Protein AF-A0A967LUR0-F1 (afdb_monomer_lite)

Sequence (168 aa):
YYAGAWLFPIKMKLPLAGLLLILLVFAFSVGYRATTISKQALLIYALCLLNVTALGYFGGELVYGGRAPAQHSDTTALTTDADIEAGATLYNQTCSACHPNGGNSIKQNLPLKTAPQLVTFDTFLAYIRSPKARDGSTTIMPPFPADKLSEENAQKIYQYIVQVMKEQ

pLDDT: mean 81.34, std 15.21, range [39.12, 95.69]

Radius of gyration: 25.18 Å; chains: 1; bounding box: 51×35×70 Å

Structure (mmCIF, N/CA/C/O backbone):
data_AF-A0A967LUR0-F1
#
_entry.id   AF-A0A967LUR0-F1
#
loop_
_atom_site.group_PDB
_atom_site.id
_atom_site.type_symbol
_atom_site.label_atom_id
_atom_site.label_alt_id
_atom_site.label_comp_id
_atom_site.label_asym_id
_atom_site.label_entity_id
_atom_site.label_seq_id
_atom_site.pdbx_PDB_ins_code
_atom_site.Cartn_x
_atom_site.Cartn_y
_atom_site.Cartn_z
_atom_site.occupancy
_atom_site.B_iso_or_equiv
_atom_site.auth_seq_id
_atom_site.auth_comp_id
_atom_site.auth_asym_id
_atom_site.auth_atom_id
_atom_site.pdbx_PDB_model_num
ATOM 1 N N . TYR A 1 1 ? -0.392 -18.147 -20.393 1.00 40.38 1 TYR A N 1
ATOM 2 C CA . TYR A 1 1 ? -1.525 -18.789 -19.709 1.00 40.38 1 TYR A CA 1
ATOM 3 C C . TYR A 1 1 ? -1.101 -19.007 -18.266 1.00 40.38 1 TYR A C 1
ATOM 5 O O . TYR A 1 1 ? -0.272 -19.869 -18.021 1.00 40.38 1 TYR A O 1
ATOM 13 N N . TYR A 1 2 ? -1.541 -18.153 -17.344 1.00 39.12 2 TYR A N 1
ATOM 14 C CA . TYR A 1 2 ? -1.314 -18.326 -15.903 1.00 39.12 2 TYR A CA 1
ATOM 15 C C . TYR A 1 2 ? -2.702 -18.499 -15.281 1.00 39.12 2 TYR A C 1
ATOM 17 O O . TYR A 1 2 ? -3.569 -17.660 -15.518 1.00 39.12 2 TYR A O 1
ATOM 25 N N . ALA A 1 3 ? -2.940 -19.614 -14.585 1.00 41.19 3 ALA A N 1
ATOM 26 C CA . ALA A 1 3 ? -4.210 -19.921 -13.912 1.00 41.19 3 ALA A CA 1
ATOM 27 C C . ALA A 1 3 ? -5.492 -19.790 -14.776 1.00 41.19 3 ALA A C 1
ATOM 29 O O . ALA A 1 3 ? -6.533 -19.373 -14.282 1.00 41.19 3 ALA A O 1
ATOM 30 N N . GLY A 1 4 ? -5.446 -20.123 -16.072 1.00 39.88 4 GLY A N 1
ATOM 31 C CA . GLY A 1 4 ? -6.646 -20.103 -16.923 1.00 39.88 4 GLY A CA 1
ATOM 32 C C . GLY A 1 4 ? -6.939 -18.785 -17.646 1.00 39.88 4 GLY A C 1
ATOM 33 O O . GLY A 1 4 ? -7.724 -18.782 -18.591 1.00 39.88 4 GLY A O 1
ATOM 34 N N . ALA A 1 5 ? -6.279 -17.681 -17.273 1.00 46.50 5 ALA A N 1
ATOM 35 C CA . ALA A 1 5 ? -6.557 -16.353 -17.817 1.00 46.50 5 ALA A CA 1
ATOM 36 C C . ALA A 1 5 ? -5.471 -15.855 -18.792 1.00 46.50 5 ALA A C 1
ATOM 38 O O . ALA A 1 5 ? -4.260 -15.993 -18.572 1.00 46.50 5 ALA A O 1
ATOM 39 N N . TRP A 1 6 ? -5.910 -15.219 -19.881 1.00 51.91 6 TRP A N 1
ATOM 40 C CA . TRP A 1 6 ? -5.055 -14.437 -20.778 1.00 51.91 6 TRP A CA 1
ATOM 41 C C . TRP A 1 6 ? -4.890 -13.018 -20.233 1.00 51.91 6 TRP A C 1
ATOM 43 O O . TRP 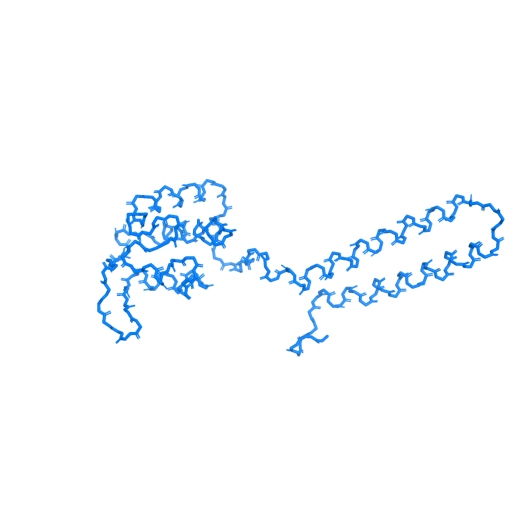A 1 6 ? -5.567 -12.086 -20.672 1.00 51.91 6 TRP A O 1
ATOM 53 N N . LEU A 1 7 ? -3.988 -12.868 -19.263 1.00 62.06 7 LEU A N 1
ATOM 54 C CA . LEU A 1 7 ? -3.656 -11.576 -18.667 1.00 62.06 7 LEU A CA 1
ATOM 55 C C . LEU A 1 7 ? -3.138 -10.605 -19.742 1.00 62.06 7 LEU A C 1
ATOM 57 O O . LEU A 1 7 ? -2.374 -10.998 -20.629 1.00 62.06 7 LEU A O 1
ATOM 61 N N . PHE A 1 8 ? -3.536 -9.335 -19.651 1.00 73.12 8 PHE A N 1
ATOM 62 C CA . PHE A 1 8 ? -3.132 -8.274 -20.582 1.00 73.12 8 PHE A CA 1
ATOM 63 C C . PHE A 1 8 ? -1.607 -8.218 -20.846 1.00 73.12 8 PHE A C 1
ATOM 65 O O . PHE A 1 8 ? -1.223 -8.191 -22.018 1.00 73.12 8 PHE A O 1
ATOM 72 N N . PRO A 1 9 ? -0.717 -8.358 -19.837 1.00 71.19 9 PRO A N 1
ATOM 73 C CA . PRO A 1 9 ? 0.731 -8.394 -20.067 1.00 71.19 9 PRO A CA 1
ATOM 74 C C . PRO A 1 9 ? 1.190 -9.549 -20.972 1.00 71.19 9 PRO A C 1
ATOM 76 O O . PRO A 1 9 ? 2.142 -9.412 -21.736 1.00 71.19 9 PRO A O 1
ATOM 79 N N . ILE A 1 10 ? 0.503 -10.695 -20.931 1.00 74.62 10 ILE A N 1
ATOM 80 C CA . ILE A 1 10 ? 0.819 -11.860 -21.773 1.00 74.62 10 ILE A CA 1
ATOM 81 C C . ILE A 1 10 ? 0.428 -11.580 -23.227 1.00 74.62 10 ILE A C 1
ATOM 83 O O . ILE A 1 10 ? 1.181 -11.919 -24.140 1.00 74.62 10 ILE A O 1
ATOM 87 N N . LYS A 1 11 ? -0.721 -10.923 -23.444 1.00 78.25 11 LYS A N 1
ATOM 88 C CA . LYS A 1 11 ? -1.181 -10.522 -24.782 1.00 78.25 11 LYS A CA 1
ATOM 89 C C . LYS A 1 11 ? -0.224 -9.532 -25.441 1.00 78.25 11 LYS A C 1
ATOM 91 O O . LYS A 1 11 ? -0.002 -9.644 -26.638 1.00 78.25 11 LYS A O 1
ATOM 96 N N . MET A 1 12 ? 0.369 -8.620 -24.669 1.00 82.06 12 MET A N 1
ATOM 97 C CA . MET A 1 12 ? 1.323 -7.627 -25.180 1.00 82.06 12 MET A CA 1
ATOM 98 C C . MET A 1 12 ? 2.708 -8.213 -25.471 1.00 82.06 12 MET A C 1
ATOM 100 O O . MET A 1 12 ? 3.350 -7.830 -26.443 1.00 82.06 12 MET A O 1
ATOM 104 N N . LYS A 1 13 ? 3.174 -9.191 -24.689 1.00 83.50 13 LYS A N 1
ATOM 105 C CA . LYS A 1 13 ? 4.493 -9.801 -24.915 1.00 83.50 13 LYS A CA 1
ATOM 106 C C . LYS A 1 13 ? 4.619 -10.557 -26.237 1.00 83.50 13 LYS A C 1
ATOM 108 O O . LYS A 1 13 ? 5.690 -10.536 -26.829 1.00 83.50 13 LYS A O 1
ATOM 113 N N . LEU A 1 14 ? 3.561 -11.226 -26.692 1.00 87.12 14 LEU A N 1
ATOM 114 C CA . LEU A 1 14 ? 3.570 -12.009 -27.937 1.00 87.12 14 LEU A CA 1
ATOM 115 C C . LEU A 1 14 ? 3.915 -11.177 -29.189 1.00 87.12 14 LEU A C 1
ATOM 117 O O . LEU A 1 14 ? 4.867 -11.541 -29.881 1.00 87.12 14 LEU A O 1
ATOM 121 N N . PRO A 1 15 ? 3.222 -10.059 -29.484 1.00 90.69 15 PRO A N 1
ATOM 122 C CA . PRO A 1 15 ? 3.568 -9.217 -30.624 1.00 90.69 15 PRO A CA 1
ATOM 123 C C . PRO A 1 15 ? 4.929 -8.536 -30.449 1.00 90.69 15 PRO A C 1
ATOM 125 O O . PRO A 1 15 ? 5.679 -8.463 -31.418 1.00 90.69 15 PRO A O 1
ATOM 128 N N . LEU A 1 16 ? 5.293 -8.097 -29.235 1.00 88.69 16 LEU A N 1
ATOM 129 C CA . LEU A 1 16 ? 6.611 -7.497 -28.983 1.00 88.69 16 LEU A CA 1
ATOM 130 C C . LEU A 1 16 ? 7.755 -8.500 -29.210 1.00 88.69 16 LEU A C 1
ATOM 132 O O . LEU A 1 16 ? 8.766 -8.156 -29.812 1.00 88.69 16 LEU A O 1
ATOM 136 N N . ALA A 1 17 ? 7.594 -9.755 -28.787 1.00 89.88 17 ALA A N 1
ATOM 137 C CA . ALA A 1 17 ? 8.585 -10.800 -29.032 1.00 89.88 17 ALA A CA 1
ATOM 138 C C . ALA A 1 17 ? 8.729 -11.101 -30.532 1.00 89.88 17 ALA A C 1
ATOM 140 O O . ALA A 1 17 ? 9.847 -11.244 -31.024 1.00 89.88 17 ALA A O 1
ATOM 141 N N . GLY A 1 18 ? 7.612 -11.141 -31.269 1.00 92.12 18 GLY A N 1
ATOM 142 C CA . GLY A 1 18 ? 7.628 -11.287 -32.726 1.00 92.12 18 GLY A CA 1
ATOM 143 C C . GLY A 1 18 ? 8.327 -10.118 -33.424 1.00 92.12 18 GLY A C 1
ATOM 144 O O . GLY A 1 18 ? 9.176 -10.330 -34.288 1.00 92.12 18 GLY A O 1
ATOM 145 N N . LEU A 1 19 ? 8.030 -8.885 -33.006 1.00 93.19 19 LEU A N 1
ATOM 146 C CA . LEU A 1 19 ? 8.666 -7.678 -33.529 1.00 93.19 19 LEU A CA 1
ATOM 147 C C . LEU A 1 19 ? 10.174 -7.664 -33.252 1.00 93.19 19 LEU A C 1
ATOM 149 O O . LEU A 1 19 ? 10.958 -7.396 -34.161 1.00 93.19 19 LEU A O 1
ATOM 153 N N . LEU A 1 20 ? 10.593 -8.004 -32.030 1.00 91.88 20 LEU A N 1
ATOM 154 C CA . LEU A 1 20 ? 12.008 -8.095 -31.675 1.00 91.88 20 LEU A CA 1
ATOM 155 C C . LEU A 1 20 ? 12.739 -9.153 -32.513 1.00 91.88 20 LEU A C 1
ATOM 157 O O . LEU A 1 20 ? 13.857 -8.905 -32.959 1.00 91.88 20 LEU A O 1
ATOM 161 N N . LEU A 1 21 ? 12.112 -10.306 -32.769 1.00 92.69 21 LEU A N 1
ATOM 162 C CA . LEU A 1 21 ? 12.695 -11.353 -33.609 1.00 92.69 21 LEU A CA 1
ATOM 163 C C . LEU A 1 21 ? 12.933 -10.845 -35.037 1.00 92.69 21 LEU A C 1
ATOM 165 O O . LEU A 1 21 ? 14.021 -11.031 -35.577 1.00 92.69 21 LEU A O 1
ATOM 169 N N . ILE A 1 22 ? 11.962 -10.138 -35.620 1.00 93.38 22 ILE A N 1
ATOM 170 C CA . ILE A 1 22 ? 12.101 -9.526 -36.951 1.00 93.38 22 ILE A CA 1
ATOM 171 C C . ILE A 1 22 ? 13.243 -8.502 -36.961 1.00 93.38 22 ILE A C 1
ATOM 173 O O . ILE A 1 22 ? 14.092 -8.536 -37.854 1.00 93.38 22 ILE A O 1
ATOM 177 N N . LEU A 1 23 ? 13.299 -7.619 -35.958 1.00 90.38 23 LEU A N 1
ATOM 178 C CA . LEU A 1 23 ? 14.353 -6.609 -35.843 1.00 90.38 23 LEU A CA 1
ATOM 179 C C . LEU A 1 23 ? 15.745 -7.244 -35.708 1.00 90.38 23 LEU A C 1
ATOM 181 O O . LEU A 1 23 ? 16.688 -6.769 -36.337 1.00 90.38 23 LEU A O 1
ATOM 185 N N . LEU A 1 24 ? 15.875 -8.344 -34.959 1.00 89.31 24 LEU A N 1
ATOM 186 C CA . LEU A 1 24 ? 17.131 -9.084 -34.813 1.00 89.31 24 LEU A CA 1
ATOM 187 C C . LEU A 1 24 ? 17.559 -9.779 -36.108 1.00 89.31 24 LEU A C 1
ATOM 189 O O . LEU A 1 24 ? 18.734 -9.716 -36.460 1.00 89.31 24 LEU A O 1
ATOM 193 N N . VAL A 1 25 ? 16.631 -10.392 -36.847 1.00 90.62 25 VAL A N 1
ATOM 194 C CA . VAL A 1 25 ? 16.928 -10.983 -38.165 1.00 90.62 25 VAL A CA 1
ATOM 195 C C . VAL A 1 25 ? 17.413 -9.909 -39.139 1.00 90.62 25 VAL A C 1
ATOM 197 O O . VAL A 1 25 ? 18.376 -10.127 -39.881 1.00 90.62 25 VAL A O 1
ATOM 200 N N . PHE A 1 26 ? 16.797 -8.725 -39.110 1.00 86.62 26 PHE A N 1
ATOM 201 C CA . PHE A 1 26 ? 17.209 -7.599 -39.944 1.00 86.62 26 PHE A CA 1
ATOM 202 C C . PHE A 1 26 ? 18.580 -7.052 -39.524 1.00 86.62 26 PHE A C 1
ATOM 204 O O . PHE A 1 26 ? 19.449 -6.854 -40.372 1.00 86.62 26 PHE A O 1
ATOM 211 N N . ALA A 1 27 ? 18.813 -6.888 -38.218 1.00 85.88 27 ALA A N 1
ATOM 212 C CA . ALA A 1 27 ? 20.102 -6.480 -37.663 1.00 85.88 27 ALA A CA 1
ATOM 213 C C . ALA A 1 27 ? 21.222 -7.456 -38.049 1.00 85.88 27 ALA A C 1
ATOM 215 O O . ALA A 1 27 ? 22.284 -7.033 -38.500 1.00 85.88 27 ALA A O 1
ATOM 216 N N . PHE A 1 28 ? 20.963 -8.761 -37.929 1.00 86.88 28 PHE A N 1
ATOM 217 C CA . PHE A 1 28 ? 21.904 -9.816 -38.291 1.00 86.88 28 PHE A CA 1
ATOM 218 C C . PHE A 1 28 ? 22.210 -9.810 -39.791 1.00 86.88 28 PHE A C 1
ATOM 220 O O . PHE A 1 28 ? 23.371 -9.865 -40.182 1.00 86.88 28 PHE A O 1
ATOM 227 N N . SER A 1 29 ? 21.189 -9.666 -40.638 1.00 85.25 29 SER A N 1
ATOM 228 C CA . SER A 1 29 ? 21.354 -9.627 -42.097 1.00 85.25 29 SER A CA 1
ATOM 229 C C . SER A 1 29 ? 22.155 -8.407 -42.564 1.00 85.25 29 SER A C 1
ATOM 231 O O . SER A 1 29 ? 23.008 -8.522 -43.445 1.00 85.25 29 SER A O 1
ATOM 233 N N . VAL A 1 30 ? 21.901 -7.238 -41.963 1.00 83.88 30 VAL A N 1
ATOM 234 C CA . VAL A 1 30 ? 22.656 -6.005 -42.233 1.00 83.88 30 VAL A CA 1
ATOM 235 C C . VAL A 1 30 ? 24.088 -6.128 -41.710 1.00 83.88 30 VAL A C 1
ATOM 237 O O . VAL A 1 30 ? 25.020 -5.782 -42.429 1.00 83.88 30 VAL A O 1
ATOM 240 N N . GLY A 1 31 ? 24.280 -6.670 -40.505 1.00 80.69 31 GLY A N 1
ATOM 241 C CA . GLY A 1 31 ? 25.597 -6.872 -39.899 1.00 80.69 31 GLY A CA 1
ATOM 242 C C . GLY A 1 31 ? 26.464 -7.884 -40.649 1.00 80.69 31 GLY A C 1
ATOM 243 O O . GLY A 1 31 ? 27.647 -7.638 -40.847 1.00 80.69 31 GLY A O 1
ATOM 244 N N . TYR A 1 32 ? 25.878 -8.974 -41.151 1.00 80.50 32 TYR A N 1
ATOM 245 C CA . TYR A 1 32 ? 26.597 -9.989 -41.929 1.00 80.50 32 TYR A CA 1
ATOM 246 C C . TYR A 1 32 ? 27.132 -9.447 -43.264 1.00 80.50 32 TYR A C 1
ATOM 248 O O . TYR A 1 32 ? 28.126 -9.937 -43.791 1.00 80.50 32 TYR A O 1
ATOM 256 N N . ARG A 1 33 ? 26.474 -8.422 -43.820 1.00 76.62 33 ARG A N 1
ATOM 257 C CA . ARG A 1 33 ? 26.860 -7.785 -45.088 1.00 76.62 33 ARG A CA 1
ATOM 258 C C . ARG A 1 33 ? 27.706 -6.523 -44.917 1.00 76.62 33 ARG A C 1
ATOM 260 O O . ARG A 1 33 ? 28.169 -5.981 -45.918 1.00 76.62 33 ARG A O 1
ATOM 267 N N . ALA A 1 34 ? 27.888 -6.036 -43.692 1.00 72.94 34 ALA A N 1
ATOM 268 C CA . ALA A 1 34 ? 28.520 -4.752 -43.430 1.00 72.94 34 ALA A CA 1
ATOM 269 C C . ALA A 1 34 ? 29.959 -4.920 -42.923 1.00 72.94 34 ALA A C 1
ATOM 271 O O . ALA A 1 34 ? 30.201 -5.491 -41.867 1.00 72.94 34 ALA A O 1
ATOM 272 N N . THR A 1 35 ? 30.923 -4.352 -43.649 1.00 67.88 35 THR A N 1
ATOM 273 C CA . THR A 1 35 ? 32.335 -4.257 -43.231 1.00 67.88 35 THR A CA 1
ATOM 274 C C . THR A 1 35 ? 32.589 -3.104 -42.250 1.00 67.88 35 THR A C 1
ATOM 276 O O . THR A 1 35 ? 33.636 -3.060 -41.611 1.00 67.88 35 THR A O 1
ATOM 279 N N . THR A 1 36 ? 31.642 -2.169 -42.116 1.00 73.25 36 THR A N 1
ATOM 280 C CA . THR A 1 36 ? 31.689 -1.020 -41.197 1.00 73.25 36 THR A CA 1
ATOM 281 C C . THR A 1 36 ? 30.312 -0.757 -40.581 1.00 73.25 36 THR A C 1
ATOM 283 O O . THR A 1 36 ? 29.277 -1.040 -41.188 1.00 73.25 36 THR A O 1
ATOM 286 N N . ILE A 1 37 ? 30.276 -0.214 -39.359 1.00 70.75 37 ILE A N 1
ATOM 287 C CA . ILE A 1 37 ? 29.017 0.079 -38.657 1.00 70.75 37 ILE A CA 1
ATOM 288 C C . ILE A 1 37 ? 28.295 1.228 -39.372 1.00 70.75 37 ILE A C 1
ATOM 290 O O . ILE A 1 37 ? 28.745 2.373 -39.357 1.00 70.75 37 ILE A O 1
ATOM 294 N N . SER A 1 38 ? 27.160 0.922 -39.999 1.00 79.75 38 SER A N 1
ATOM 295 C CA . SER A 1 38 ? 26.348 1.903 -40.718 1.00 79.75 38 SER A CA 1
ATOM 296 C C . SER A 1 38 ? 25.382 2.643 -39.781 1.00 79.75 38 SER A C 1
ATOM 298 O O . SER A 1 38 ? 24.931 2.106 -38.766 1.00 79.75 38 SER A O 1
ATOM 300 N N . LYS A 1 39 ? 24.989 3.875 -40.144 1.00 81.44 39 LYS A N 1
ATOM 301 C CA . LYS A 1 39 ? 23.959 4.649 -39.411 1.00 81.44 39 LYS A CA 1
ATOM 302 C C . LYS A 1 39 ? 22.625 3.893 -39.304 1.00 81.44 39 LYS A C 1
ATOM 304 O O . LYS A 1 39 ? 21.903 4.049 -38.325 1.00 81.44 39 LYS A O 1
ATOM 309 N N . GLN A 1 40 ? 22.321 3.052 -40.295 1.00 80.00 40 GLN A N 1
ATOM 310 C CA . GLN A 1 40 ? 21.132 2.197 -40.305 1.00 80.00 40 GLN A CA 1
ATOM 311 C C . GLN A 1 40 ? 21.224 1.076 -39.261 1.00 80.00 40 GLN A C 1
ATOM 313 O O . GLN A 1 40 ? 20.248 0.836 -38.558 1.00 80.00 40 GLN A O 1
ATOM 318 N N . ALA A 1 41 ? 22.392 0.444 -39.096 1.00 82.00 41 ALA A N 1
ATOM 319 C CA . ALA A 1 41 ? 22.602 -0.556 -38.047 1.00 82.00 41 ALA A CA 1
ATOM 320 C C . ALA A 1 41 ? 22.410 0.047 -36.645 1.00 82.00 41 ALA A C 1
ATOM 322 O O . ALA A 1 41 ? 21.771 -0.558 -35.789 1.00 82.00 41 ALA A O 1
ATOM 323 N N . LEU A 1 42 ? 22.884 1.279 -36.440 1.00 85.56 42 LEU A N 1
ATOM 324 C CA . LEU A 1 42 ? 22.740 2.006 -35.176 1.00 85.56 42 LEU A CA 1
ATOM 325 C C . LEU A 1 42 ? 21.262 2.282 -34.836 1.00 85.56 42 LEU A C 1
ATOM 327 O O . LEU A 1 42 ? 20.837 2.075 -33.701 1.00 85.56 42 LEU A O 1
ATOM 331 N N . LEU A 1 43 ? 20.458 2.668 -35.833 1.00 89.31 43 LEU A N 1
ATOM 332 C CA . LEU A 1 43 ? 19.016 2.871 -35.672 1.00 89.31 43 LEU A CA 1
ATOM 333 C C . LEU A 1 43 ? 18.277 1.561 -35.351 1.00 89.31 43 LEU A C 1
ATOM 335 O O . LEU A 1 43 ? 17.420 1.539 -34.470 1.00 89.31 43 LEU A O 1
ATOM 339 N N . ILE A 1 44 ? 18.640 0.458 -36.011 1.00 87.31 44 ILE A N 1
ATOM 340 C CA . ILE A 1 44 ? 18.064 -0.864 -35.727 1.00 87.31 44 ILE A CA 1
ATOM 341 C C . ILE A 1 44 ? 18.398 -1.298 -34.293 1.00 87.31 44 ILE A C 1
ATOM 343 O O . ILE A 1 44 ? 17.512 -1.757 -33.576 1.00 87.31 44 ILE A O 1
ATOM 347 N N . TYR A 1 45 ? 19.635 -1.096 -33.833 1.00 87.50 45 TYR A N 1
ATOM 348 C CA . TYR A 1 45 ? 20.017 -1.411 -32.455 1.00 87.50 45 TYR A CA 1
ATOM 349 C C . TYR A 1 45 ? 19.267 -0.570 -31.419 1.00 87.50 45 TYR A C 1
ATOM 351 O O . TYR A 1 45 ? 18.850 -1.113 -30.397 1.00 87.50 45 TYR A O 1
ATOM 359 N N . ALA A 1 46 ? 19.028 0.716 -31.689 1.00 91.44 46 ALA A N 1
ATOM 360 C CA . ALA A 1 46 ? 18.210 1.557 -30.816 1.00 91.44 46 ALA A CA 1
ATOM 361 C C . ALA A 1 46 ? 16.760 1.044 -30.715 1.00 91.44 46 ALA A C 1
ATOM 363 O O . ALA A 1 46 ? 16.201 0.972 -29.620 1.00 91.44 46 ALA A O 1
ATOM 364 N N . LEU A 1 47 ? 16.168 0.619 -31.837 1.00 91.75 47 LEU A N 1
ATOM 365 C CA . LEU A 1 47 ? 14.827 0.024 -31.863 1.00 91.75 47 LEU A CA 1
ATOM 366 C C . LEU A 1 47 ? 14.772 -1.322 -31.127 1.00 91.75 47 LEU A C 1
ATOM 368 O O . LEU A 1 47 ? 13.815 -1.572 -30.392 1.00 91.75 47 LEU A O 1
ATOM 372 N N . CYS A 1 48 ? 15.799 -2.165 -31.278 1.00 91.38 48 CYS A N 1
ATOM 373 C CA . CYS A 1 48 ? 15.936 -3.411 -30.520 1.00 91.38 48 CYS A CA 1
ATOM 374 C C . CYS A 1 48 ? 16.006 -3.141 -29.017 1.00 91.38 48 CYS A C 1
ATOM 376 O O . CYS A 1 48 ? 15.292 -3.788 -28.254 1.00 91.38 48 CYS A O 1
ATOM 378 N N . LEU A 1 49 ? 16.831 -2.177 -28.597 1.00 92.38 49 LEU A N 1
ATOM 379 C CA . LEU A 1 49 ? 16.978 -1.813 -27.190 1.00 92.38 49 LEU A CA 1
ATOM 380 C C . LEU A 1 49 ? 15.634 -1.382 -26.595 1.00 92.38 49 LEU A C 1
ATOM 382 O O . LEU A 1 49 ? 15.228 -1.919 -25.569 1.00 92.38 49 LEU A O 1
ATOM 386 N N . LEU A 1 50 ? 14.905 -0.497 -27.280 1.00 93.88 50 LEU A N 1
ATOM 387 C CA . LEU A 1 50 ? 13.583 -0.042 -26.842 1.00 93.88 50 LEU A CA 1
ATOM 388 C C . LEU A 1 50 ? 12.596 -1.216 -26.719 1.00 93.88 50 LEU A C 1
ATOM 390 O O . LEU A 1 50 ? 11.898 -1.337 -25.711 1.00 93.88 50 LEU A O 1
ATOM 394 N N . ASN A 1 51 ? 12.572 -2.119 -27.705 1.00 93.44 51 ASN A N 1
ATOM 395 C CA . ASN A 1 51 ? 11.711 -3.306 -27.667 1.00 93.44 51 ASN A CA 1
ATOM 396 C C . ASN A 1 51 ? 12.046 -4.236 -26.492 1.00 93.44 51 ASN A C 1
ATOM 398 O O . ASN A 1 51 ? 11.142 -4.711 -25.806 1.00 93.44 51 ASN A O 1
ATOM 402 N N . VAL A 1 52 ? 13.336 -4.479 -26.236 1.00 92.31 52 VAL A N 1
ATOM 403 C CA . VAL A 1 52 ? 13.803 -5.296 -25.106 1.00 92.31 52 VAL A CA 1
ATOM 404 C C . VAL A 1 52 ? 13.411 -4.658 -23.777 1.00 92.31 52 VAL A C 1
ATOM 406 O O . VAL A 1 52 ? 12.923 -5.364 -22.896 1.00 92.31 52 VAL A O 1
ATOM 409 N N . THR A 1 53 ? 13.551 -3.339 -23.632 1.00 92.50 53 THR A N 1
ATOM 410 C CA . THR A 1 53 ? 13.107 -2.622 -22.430 1.00 92.50 53 THR A CA 1
ATOM 411 C C . THR A 1 53 ? 11.603 -2.787 -22.209 1.00 92.50 53 THR A C 1
ATOM 413 O O . THR A 1 53 ? 11.184 -3.095 -21.095 1.00 92.50 53 THR A O 1
ATOM 416 N N . ALA A 1 54 ? 10.786 -2.671 -23.261 1.00 89.25 54 ALA A N 1
ATOM 417 C CA . ALA A 1 54 ? 9.341 -2.870 -23.163 1.00 89.25 54 ALA A CA 1
ATOM 418 C C . ALA A 1 54 ? 8.971 -4.325 -22.801 1.00 89.25 54 ALA A C 1
ATOM 420 O O . ALA A 1 54 ? 8.134 -4.559 -21.929 1.00 89.25 54 ALA A O 1
ATOM 421 N N . LEU A 1 55 ? 9.635 -5.319 -23.402 1.00 89.50 55 LEU A N 1
ATOM 422 C CA . LEU A 1 55 ? 9.487 -6.736 -23.037 1.00 89.50 55 LEU A CA 1
ATOM 423 C C . LEU A 1 55 ? 9.873 -7.003 -21.578 1.00 89.50 55 LEU A C 1
ATOM 425 O O . LEU A 1 55 ? 9.177 -7.750 -20.882 1.00 89.50 55 LEU A O 1
ATOM 429 N N . GLY A 1 56 ? 10.964 -6.382 -21.128 1.00 88.38 56 GLY A N 1
ATOM 430 C CA . GLY A 1 56 ? 11.438 -6.415 -19.751 1.00 88.38 56 GLY A CA 1
ATOM 431 C C . GLY A 1 56 ? 10.415 -5.825 -18.786 1.00 88.38 56 GLY A C 1
ATOM 432 O O . GLY A 1 56 ? 10.090 -6.474 -17.798 1.00 88.38 56 GLY A O 1
ATOM 433 N N . TYR A 1 57 ? 9.827 -4.671 -19.117 1.00 89.50 57 TYR A N 1
ATOM 434 C CA . TYR A 1 57 ? 8.774 -4.029 -18.327 1.00 89.50 57 TYR A CA 1
ATOM 435 C C . TYR A 1 57 ? 7.558 -4.945 -18.140 1.00 89.50 57 TYR A C 1
ATOM 437 O O . TYR A 1 57 ? 7.215 -5.276 -17.009 1.00 89.50 57 TYR A O 1
ATOM 445 N N . PHE A 1 58 ? 6.975 -5.475 -19.223 1.00 85.19 58 PHE A N 1
ATOM 446 C CA . PHE A 1 58 ? 5.850 -6.415 -19.108 1.00 85.19 58 PHE A CA 1
ATOM 447 C C . PHE A 1 58 ? 6.239 -7.724 -18.401 1.00 85.19 58 PHE A C 1
ATOM 449 O O . PHE A 1 58 ? 5.379 -8.448 -17.899 1.00 85.19 58 PHE A O 1
ATOM 456 N N . GLY A 1 59 ? 7.527 -8.087 -18.392 1.00 81.88 59 GLY A N 1
ATOM 457 C CA . GLY A 1 59 ? 8.046 -9.198 -17.598 1.00 81.88 59 GLY A CA 1
ATOM 458 C C . GLY A 1 59 ? 8.138 -8.896 -16.120 1.00 81.88 59 GLY A C 1
ATOM 459 O O . GLY A 1 59 ? 7.708 -9.731 -15.328 1.00 81.88 59 GLY A O 1
ATOM 460 N N . GLY A 1 60 ? 8.603 -7.700 -15.778 1.00 81.69 60 GLY A N 1
ATOM 461 C CA . GLY A 1 60 ? 8.551 -7.179 -14.427 1.00 81.69 60 GLY A CA 1
ATOM 462 C C . GLY A 1 60 ? 7.114 -7.128 -13.919 1.00 81.69 60 GLY A C 1
ATOM 463 O O . GLY A 1 60 ? 6.830 -7.707 -12.882 1.00 81.69 60 GLY A O 1
ATOM 464 N N . GLU A 1 61 ? 6.186 -6.573 -14.695 1.00 80.19 61 GLU A N 1
ATOM 465 C CA . GLU A 1 61 ? 4.755 -6.488 -14.369 1.00 80.19 61 GLU A CA 1
ATOM 466 C C . GLU A 1 61 ? 4.134 -7.862 -14.037 1.00 80.19 61 GLU A C 1
ATOM 468 O O . GLU A 1 61 ? 3.347 -8.000 -13.107 1.00 80.19 61 GLU A O 1
ATOM 473 N N . LEU A 1 62 ? 4.520 -8.929 -14.745 1.00 73.31 62 LEU A N 1
ATOM 474 C CA . LEU A 1 62 ? 4.011 -10.283 -14.477 1.00 73.31 62 LEU A CA 1
ATOM 475 C C . LEU A 1 62 ? 4.523 -10.887 -13.161 1.00 73.31 62 LEU A C 1
ATOM 477 O O . LEU A 1 62 ? 3.834 -11.713 -12.568 1.00 73.31 62 LEU A O 1
ATOM 481 N N . VAL A 1 63 ? 5.730 -10.518 -12.728 1.00 73.50 63 VAL A N 1
ATOM 482 C CA . VAL A 1 63 ? 6.395 -11.084 -11.537 1.00 73.50 63 VAL A CA 1
ATOM 483 C C . VAL A 1 63 ? 6.202 -10.194 -10.301 1.00 73.50 63 VAL A C 1
ATOM 485 O O . VAL A 1 63 ? 6.101 -10.684 -9.170 1.00 73.50 63 VAL A O 1
ATOM 488 N N . TYR A 1 64 ? 6.134 -8.884 -10.522 1.00 73.50 64 TYR A N 1
ATOM 489 C CA . TYR A 1 64 ? 6.137 -7.833 -9.510 1.00 73.50 64 TYR A CA 1
ATOM 490 C C . TYR A 1 64 ? 4.893 -6.936 -9.556 1.00 73.50 64 TYR A C 1
ATOM 492 O O . TYR A 1 64 ? 4.669 -6.209 -8.599 1.00 73.50 64 TYR A O 1
ATOM 500 N N . GLY A 1 65 ? 4.038 -7.004 -10.581 1.00 60.88 65 GLY A N 1
ATOM 501 C CA . GLY A 1 65 ? 2.814 -6.186 -10.651 1.00 60.88 65 GLY A CA 1
ATOM 502 C C . GLY A 1 65 ? 1.797 -6.512 -9.552 1.00 60.88 65 GLY A C 1
ATOM 503 O O . GLY A 1 65 ? 1.060 -5.642 -9.118 1.00 60.88 65 GLY A O 1
ATOM 504 N N . GLY A 1 66 ? 1.821 -7.735 -9.006 1.00 54.72 66 GLY A N 1
ATOM 505 C CA . GLY A 1 66 ? 1.077 -8.094 -7.787 1.00 54.72 66 GLY A CA 1
ATOM 506 C C . GLY A 1 66 ? 1.772 -7.710 -6.470 1.00 54.72 66 GLY A C 1
ATOM 507 O O . GLY A 1 66 ? 1.256 -8.015 -5.399 1.00 54.72 66 GLY A O 1
ATOM 508 N N . ARG A 1 67 ? 2.969 -7.112 -6.546 1.00 51.41 67 ARG A N 1
ATOM 509 C CA . ARG A 1 67 ? 3.753 -6.572 -5.421 1.00 51.41 67 ARG A CA 1
ATOM 510 C C . ARG A 1 67 ? 3.786 -5.042 -5.408 1.00 51.41 67 ARG A C 1
ATOM 512 O O . ARG A 1 67 ? 4.273 -4.481 -4.435 1.00 51.41 67 ARG A O 1
ATOM 519 N N . ALA A 1 68 ? 3.273 -4.385 -6.448 1.00 48.66 68 ALA A N 1
ATOM 520 C CA . ALA A 1 68 ? 2.859 -2.993 -6.352 1.00 48.66 68 ALA A CA 1
ATOM 521 C C . ALA A 1 68 ? 1.678 -2.906 -5.367 1.00 48.66 68 ALA A C 1
ATOM 523 O O . ALA A 1 68 ? 0.884 -3.857 -5.309 1.00 48.66 68 ALA A O 1
ATOM 524 N N . PRO A 1 69 ? 1.551 -1.823 -4.575 1.00 44.69 69 PRO A N 1
ATOM 525 C CA . PRO A 1 69 ? 0.416 -1.663 -3.680 1.00 44.69 69 PRO A CA 1
ATOM 526 C C . PRO A 1 69 ? -0.848 -1.812 -4.519 1.00 44.69 69 PRO A C 1
ATOM 528 O O . PRO A 1 69 ? -0.954 -1.233 -5.601 1.00 44.69 69 PRO A O 1
ATOM 531 N N . ALA A 1 70 ? -1.744 -2.685 -4.059 1.00 44.78 70 ALA A N 1
ATOM 532 C CA . ALA A 1 70 ? -2.980 -3.019 -4.741 1.00 44.78 70 ALA A CA 1
ATOM 533 C C . ALA A 1 70 ? -3.615 -1.746 -5.315 1.00 44.78 70 ALA A C 1
ATOM 535 O O . ALA A 1 70 ? -4.030 -0.867 -4.560 1.00 44.78 70 ALA A O 1
ATOM 536 N N . GLN A 1 71 ? -3.689 -1.650 -6.647 1.00 42.66 71 GLN A N 1
ATOM 537 C CA . GLN A 1 71 ? -4.628 -0.743 -7.290 1.00 42.66 71 GLN A CA 1
ATOM 538 C C . GLN A 1 71 ? -6.019 -1.168 -6.822 1.00 42.66 71 GLN A C 1
ATOM 540 O O . GLN A 1 71 ? -6.613 -2.119 -7.334 1.00 42.66 71 GLN A O 1
ATOM 545 N N . HIS A 1 72 ? -6.491 -0.491 -5.782 1.00 44.84 72 HIS A N 1
ATOM 546 C CA . HIS A 1 72 ? -7.847 -0.592 -5.299 1.00 44.84 72 HIS A CA 1
ATOM 547 C C . HIS A 1 72 ? -8.769 -0.043 -6.383 1.00 44.84 72 HIS A C 1
ATOM 549 O O . HIS A 1 72 ? -8.703 1.124 -6.765 1.00 44.84 72 HIS A O 1
ATOM 555 N N . SER A 1 73 ? -9.609 -0.938 -6.884 1.00 45.53 73 SER A N 1
ATOM 556 C CA . SER A 1 73 ? -10.867 -0.602 -7.526 1.00 45.53 73 SER A CA 1
ATOM 557 C C . SER A 1 73 ? -11.703 0.204 -6.534 1.00 45.53 73 SER A C 1
ATOM 559 O O . SER A 1 73 ? -11.894 -0.221 -5.397 1.00 45.53 73 SER A O 1
ATOM 561 N N . ASP A 1 74 ? -12.121 1.384 -6.980 1.00 52.09 74 ASP A N 1
ATOM 562 C CA . ASP A 1 74 ? -13.257 2.182 -6.524 1.00 52.09 74 ASP A CA 1
ATOM 563 C C . ASP A 1 74 ? -13.768 1.943 -5.097 1.00 52.09 74 ASP A C 1
ATOM 565 O O . ASP A 1 74 ? -14.679 1.153 -4.873 1.00 52.09 74 ASP A O 1
ATOM 569 N N . THR A 1 75 ? -13.281 2.750 -4.151 1.00 41.59 75 THR A N 1
ATOM 570 C CA . THR A 1 75 ? -14.140 3.433 -3.164 1.00 41.59 75 THR A CA 1
ATOM 571 C C . THR A 1 75 ? -13.401 4.689 -2.683 1.00 41.59 75 THR A C 1
ATOM 573 O O . THR A 1 75 ? -12.471 4.590 -1.888 1.00 41.59 75 THR A O 1
ATOM 576 N N . THR A 1 76 ? -13.763 5.855 -3.239 1.00 44.69 76 THR A N 1
ATOM 577 C CA . THR A 1 76 ? -13.382 7.214 -2.779 1.00 44.69 76 THR A CA 1
ATOM 578 C C . THR A 1 76 ? -11.928 7.375 -2.319 1.00 44.69 76 THR A C 1
ATOM 580 O O . THR A 1 76 ? -11.595 7.216 -1.147 1.00 44.69 76 THR A O 1
ATOM 583 N N . ALA A 1 77 ? -11.066 7.715 -3.278 1.00 48.50 77 ALA A N 1
ATOM 584 C CA . ALA A 1 77 ? -9.638 7.939 -3.105 1.00 48.50 77 ALA A CA 1
ATOM 585 C C . ALA A 1 77 ? -9.324 9.024 -2.058 1.00 48.50 77 ALA A C 1
ATOM 587 O O . ALA A 1 77 ? -9.289 10.212 -2.365 1.00 48.50 77 ALA A O 1
ATOM 588 N N . LEU A 1 78 ? -9.037 8.582 -0.835 1.00 55.09 78 LEU A N 1
ATOM 589 C CA . LEU A 1 78 ? -8.140 9.266 0.089 1.00 55.09 78 LEU A CA 1
ATOM 590 C C . LEU A 1 78 ? -6.760 8.618 -0.048 1.00 55.09 78 LEU A C 1
ATOM 592 O O . LEU A 1 78 ? -6.412 7.681 0.670 1.00 55.09 78 LEU A O 1
ATOM 596 N N . THR A 1 79 ? -6.022 9.047 -1.067 1.00 62.19 79 THR A N 1
ATOM 597 C CA . THR A 1 79 ? -4.662 8.576 -1.377 1.00 62.19 79 THR A CA 1
ATOM 598 C C . THR A 1 79 ? -3.712 9.745 -1.616 1.00 62.19 79 THR A C 1
ATOM 600 O O . THR A 1 79 ? -2.709 9.591 -2.308 1.00 62.19 79 THR A O 1
ATOM 603 N N . THR A 1 80 ? -4.049 10.939 -1.125 1.00 70.75 80 THR A N 1
ATOM 604 C CA . THR A 1 80 ? -3.114 12.065 -1.163 1.00 70.75 80 THR A CA 1
ATOM 605 C C . THR A 1 80 ? -2.085 11.912 -0.046 1.00 70.75 80 THR A C 1
ATOM 607 O O . THR A 1 80 ? -2.375 11.304 0.986 1.00 70.75 80 THR A O 1
ATOM 610 N N . ASP A 1 81 ? -0.898 12.499 -0.206 1.00 69.94 81 ASP A N 1
ATOM 611 C CA . ASP A 1 81 ? 0.116 12.520 0.860 1.00 69.94 81 ASP A CA 1
ATOM 612 C C . ASP A 1 81 ? -0.449 13.097 2.173 1.00 69.94 81 ASP A C 1
ATOM 614 O O . ASP A 1 81 ? -0.127 12.617 3.259 1.00 69.94 81 ASP A O 1
ATOM 618 N N . ALA A 1 82 ? -1.375 14.058 2.072 1.00 73.19 82 ALA A N 1
ATOM 619 C CA . ALA A 1 82 ? -2.082 14.633 3.213 1.00 73.19 82 ALA A CA 1
ATOM 620 C C . ALA A 1 82 ? -2.985 13.615 3.937 1.00 73.19 82 ALA A C 1
ATOM 622 O O . ALA A 1 82 ? -3.088 13.642 5.164 1.00 73.19 82 ALA A O 1
ATOM 623 N N . ASP A 1 83 ? -3.616 12.689 3.210 1.00 77.38 83 ASP A N 1
ATOM 624 C CA . ASP A 1 83 ? -4.434 11.629 3.810 1.00 77.38 83 ASP A CA 1
ATOM 625 C C . ASP A 1 83 ? -3.575 10.588 4.528 1.00 77.38 83 ASP A C 1
ATOM 627 O O . ASP A 1 83 ? -3.959 10.094 5.591 1.00 77.38 83 ASP A O 1
ATOM 631 N N . ILE A 1 84 ? -2.397 10.280 3.976 1.00 79.00 84 ILE A N 1
ATOM 632 C CA . ILE A 1 84 ? -1.422 9.382 4.603 1.00 79.00 84 ILE A CA 1
ATOM 633 C C . ILE A 1 84 ? -0.840 10.018 5.868 1.00 79.00 84 ILE A C 1
ATOM 635 O O . ILE A 1 84 ? -0.739 9.344 6.894 1.00 79.00 84 ILE A O 1
ATOM 639 N N . GLU A 1 85 ? -0.531 11.315 5.847 1.00 79.81 85 GLU A N 1
ATOM 640 C CA . GLU A 1 85 ? -0.076 12.062 7.026 1.00 79.81 85 GLU A CA 1
ATOM 641 C C . GLU A 1 85 ? -1.165 12.146 8.111 1.00 79.81 85 GLU A C 1
ATOM 643 O O . GLU A 1 85 ? -0.906 11.910 9.300 1.00 79.81 85 GLU A O 1
ATOM 648 N N . ALA A 1 86 ? -2.415 12.401 7.714 1.00 81.69 86 ALA A N 1
ATOM 649 C CA . ALA A 1 86 ? -3.558 12.359 8.620 1.00 81.69 86 ALA A CA 1
ATOM 650 C C . ALA A 1 86 ? -3.755 10.951 9.208 1.00 81.69 86 ALA A C 1
ATOM 652 O O . ALA A 1 86 ? -3.968 10.804 10.414 1.00 81.69 86 ALA A O 1
ATOM 653 N N . GLY A 1 87 ? -3.617 9.908 8.385 1.00 87.88 87 GLY A N 1
ATOM 654 C CA . GLY A 1 87 ? -3.632 8.509 8.807 1.00 87.88 87 GLY A CA 1
ATOM 655 C C . GLY A 1 87 ? -2.534 8.185 9.819 1.00 87.88 87 GLY A C 1
ATOM 656 O O . GLY A 1 87 ? -2.814 7.552 10.837 1.00 87.88 87 GLY A O 1
ATOM 657 N N . ALA A 1 88 ? -1.315 8.682 9.600 1.00 87.31 88 ALA A N 1
ATOM 658 C CA . ALA A 1 88 ? -0.191 8.528 10.521 1.00 87.31 88 ALA A CA 1
ATOM 659 C C . ALA A 1 88 ? -0.457 9.200 11.874 1.00 87.31 88 ALA A C 1
ATOM 661 O O . ALA A 1 88 ? -0.209 8.613 12.929 1.00 87.31 88 ALA A O 1
ATOM 662 N N . THR A 1 89 ? -1.018 10.410 11.856 1.00 88.75 89 THR A N 1
ATOM 663 C CA . THR A 1 89 ? -1.385 11.145 13.072 1.00 88.75 89 THR A CA 1
ATOM 664 C C . THR A 1 89 ? -2.446 10.392 13.871 1.00 88.75 89 THR A C 1
ATOM 666 O O . THR A 1 89 ? -2.268 10.144 15.066 1.00 88.75 89 THR A O 1
ATOM 669 N N . LEU A 1 90 ? -3.518 9.957 13.206 1.00 92.38 90 LEU A N 1
ATOM 670 C CA . LEU A 1 90 ? -4.603 9.195 13.828 1.00 92.38 90 LEU A CA 1
ATOM 671 C C . LEU A 1 90 ? -4.119 7.843 14.372 1.00 92.38 90 LEU A C 1
ATOM 673 O O . LEU A 1 90 ? -4.490 7.444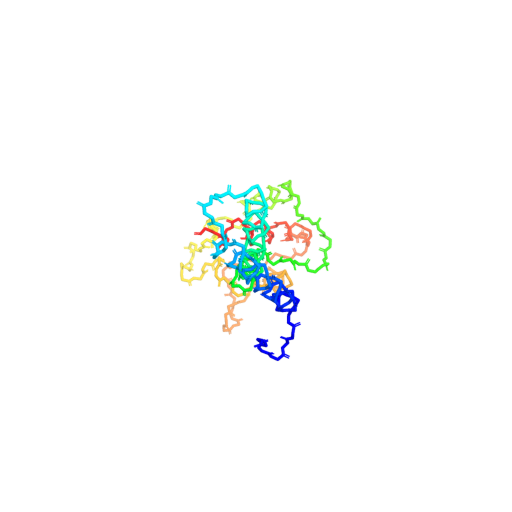 15.481 1.00 92.38 90 LEU A O 1
ATOM 677 N N . TYR A 1 91 ? -3.245 7.158 13.631 1.00 92.69 91 TYR A N 1
ATOM 678 C CA . TYR A 1 91 ? -2.609 5.920 14.072 1.00 92.69 91 TYR A CA 1
ATOM 679 C C . TYR A 1 91 ? -1.763 6.144 15.325 1.00 92.69 91 TYR A C 1
ATOM 681 O O . TYR A 1 91 ? -1.845 5.372 16.283 1.00 92.69 91 TYR A O 1
ATOM 689 N N . ASN A 1 92 ? -0.970 7.215 15.352 1.00 90.25 92 ASN A N 1
ATOM 690 C CA . ASN A 1 92 ? -0.128 7.535 16.497 1.00 90.25 92 ASN A CA 1
ATOM 691 C C . ASN A 1 92 ? -0.949 7.840 17.749 1.00 90.25 92 ASN A C 1
ATOM 693 O O . ASN A 1 92 ? -0.584 7.385 18.829 1.00 90.25 92 ASN A O 1
ATOM 697 N N . GLN A 1 93 ? -2.087 8.514 17.603 1.00 90.44 93 GLN A N 1
ATOM 698 C CA . GLN A 1 93 ? -2.987 8.829 18.714 1.00 90.44 93 GLN A CA 1
ATOM 699 C C . GLN A 1 93 ? -3.751 7.609 19.244 1.00 90.44 93 GLN A C 1
ATOM 701 O O . GLN A 1 93 ? -4.058 7.549 20.433 1.00 90.44 93 GLN A O 1
ATOM 706 N N . THR A 1 94 ? -4.062 6.643 18.374 1.00 92.50 94 THR A N 1
ATOM 707 C CA . THR A 1 94 ? -5.071 5.614 18.680 1.00 92.50 94 THR A CA 1
ATOM 708 C C . THR A 1 94 ? -4.505 4.197 18.750 1.00 92.50 94 THR A C 1
ATOM 710 O O . THR A 1 94 ? -4.932 3.388 19.572 1.00 92.50 94 THR A O 1
ATOM 713 N N . CYS A 1 95 ? -3.550 3.872 17.882 1.00 92.50 95 CYS A N 1
ATOM 714 C CA . CYS A 1 95 ? -3.099 2.504 17.630 1.00 92.50 95 CYS A CA 1
ATO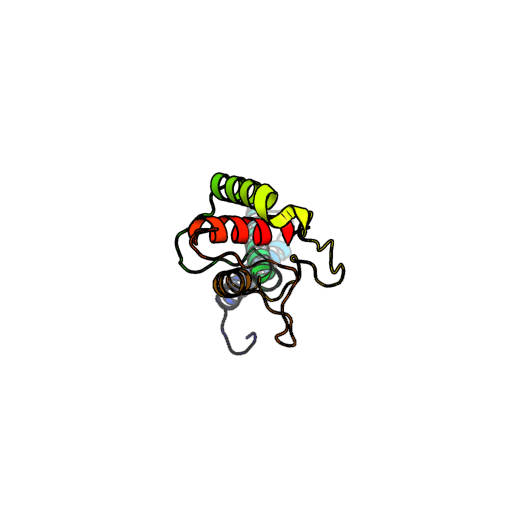M 715 C C . CYS A 1 95 ? -1.678 2.247 18.155 1.00 92.50 95 CYS A C 1
ATOM 717 O O . CYS A 1 95 ? -1.384 1.146 18.625 1.00 92.50 95 CYS A O 1
ATOM 719 N N . SER A 1 96 ? -0.799 3.254 18.101 1.00 92.44 96 SER A N 1
ATOM 720 C CA . SER A 1 96 ? 0.646 3.091 18.327 1.00 92.44 96 SER A CA 1
ATOM 721 C C . SER A 1 96 ? 1.028 2.604 19.728 1.00 92.44 96 SER A C 1
ATOM 723 O O . SER A 1 96 ? 2.026 1.902 19.872 1.00 92.44 96 SER A O 1
ATOM 725 N N . ALA A 1 97 ? 0.213 2.898 20.747 1.00 91.56 97 ALA A N 1
ATOM 726 C CA . ALA A 1 97 ? 0.479 2.487 22.126 1.00 91.56 97 ALA A CA 1
ATOM 727 C C . ALA A 1 97 ? 0.590 0.957 22.275 1.00 91.56 97 ALA A C 1
ATOM 729 O O . ALA A 1 97 ? 1.439 0.453 23.010 1.00 91.56 97 ALA A O 1
ATOM 730 N N . CYS A 1 98 ? -0.251 0.212 21.552 1.00 93.75 98 CYS A N 1
ATOM 731 C CA . CYS A 1 98 ? -0.213 -1.255 21.525 1.00 93.75 98 CYS A CA 1
ATOM 732 C C . CYS A 1 98 ? 0.482 -1.795 20.270 1.00 93.75 98 CYS A C 1
ATOM 734 O O . CYS A 1 98 ? 1.026 -2.899 20.277 1.00 93.75 98 CYS A O 1
ATOM 736 N N . HIS A 1 99 ? 0.481 -1.014 19.193 1.00 93.19 99 HIS A N 1
ATOM 737 C CA . HIS A 1 99 ? 1.039 -1.395 17.907 1.00 93.19 99 HIS A CA 1
ATOM 738 C C . HIS A 1 99 ? 2.135 -0.421 17.460 1.00 93.19 99 HIS A C 1
ATOM 740 O O . HIS A 1 99 ? 1.983 0.278 16.457 1.00 93.19 99 HIS A O 1
ATOM 746 N N . PRO A 1 100 ? 3.268 -0.335 18.169 1.00 88.75 100 PRO A N 1
ATOM 747 C CA . PRO A 1 100 ? 4.353 0.536 17.742 1.00 88.75 100 PRO A CA 1
ATOM 748 C C . PRO A 1 100 ? 4.894 0.051 16.393 1.00 88.75 100 PRO A C 1
ATOM 750 O O . PRO A 1 100 ? 5.206 -1.131 16.237 1.00 88.75 100 PRO A O 1
ATOM 753 N N . ASN A 1 101 ? 4.971 0.951 15.408 1.00 85.75 101 ASN A N 1
ATOM 754 C CA . ASN A 1 101 ? 5.468 0.667 14.055 1.00 85.75 101 ASN A CA 1
ATOM 755 C C . ASN A 1 101 ? 4.804 -0.553 13.381 1.00 85.75 101 ASN A C 1
ATOM 757 O O . ASN A 1 101 ? 5.475 -1.323 12.703 1.00 85.75 101 ASN A O 1
ATOM 761 N N . GLY A 1 102 ? 3.511 -0.799 13.617 1.00 85.19 102 GLY A N 1
ATOM 762 C CA . GLY A 1 102 ? 2.799 -1.968 13.079 1.00 85.19 102 GLY A CA 1
ATOM 763 C C . GLY A 1 102 ? 3.128 -3.304 13.767 1.00 85.19 102 GLY A C 1
ATOM 764 O O . GLY A 1 102 ? 2.664 -4.359 13.330 1.00 85.19 102 GLY A O 1
ATOM 765 N N . GLY A 1 103 ? 3.916 -3.284 14.844 1.00 89.44 103 GLY A N 1
ATOM 766 C CA . GLY A 1 103 ? 4.162 -4.432 15.713 1.00 89.44 103 GLY A CA 1
ATOM 767 C C . GLY A 1 103 ? 2.980 -4.742 16.634 1.00 89.44 103 GLY A C 1
ATOM 768 O O . GLY A 1 103 ? 1.847 -4.314 16.410 1.00 89.44 103 GLY A O 1
ATOM 769 N N . ASN A 1 104 ? 3.235 -5.504 17.694 1.00 91.00 104 ASN A N 1
ATOM 770 C CA . ASN A 1 104 ? 2.265 -5.749 18.758 1.00 91.00 104 ASN A CA 1
ATOM 771 C C . ASN A 1 104 ? 3.018 -5.927 20.082 1.00 91.00 104 ASN A C 1
ATOM 773 O O . ASN A 1 104 ? 3.715 -6.921 20.272 1.00 91.00 104 ASN A O 1
ATOM 777 N N . SER A 1 105 ? 2.909 -4.946 20.978 1.00 89.81 105 SER A N 1
ATOM 778 C CA . SER A 1 105 ? 3.617 -4.950 22.265 1.00 89.81 105 SER A CA 1
ATOM 779 C C . SER A 1 105 ? 3.035 -5.957 23.259 1.00 89.81 105 SER A C 1
ATOM 781 O O . SER A 1 105 ? 3.739 -6.401 24.160 1.00 89.81 105 SER A O 1
ATOM 783 N N . ILE A 1 106 ? 1.775 -6.358 23.073 1.00 88.88 106 ILE A N 1
ATOM 784 C CA . ILE A 1 106 ? 1.056 -7.280 23.958 1.00 88.88 106 ILE A CA 1
ATOM 785 C C . ILE A 1 106 ? 1.289 -8.737 23.536 1.00 88.88 106 ILE A C 1
ATOM 787 O O . ILE A 1 106 ? 1.582 -9.597 24.362 1.00 88.88 106 ILE A O 1
ATOM 791 N N . LYS A 1 107 ? 1.149 -9.026 22.238 1.00 87.69 107 LYS A N 1
ATOM 792 C CA . LYS A 1 107 ? 1.364 -10.348 21.633 1.00 87.69 107 LYS A CA 1
ATOM 793 C C . LYS A 1 107 ? 2.302 -10.217 20.439 1.00 87.69 107 LYS A C 1
ATOM 795 O O . LYS A 1 107 ? 1.853 -10.090 19.304 1.00 87.69 107 LYS A O 1
ATOM 800 N N . GLN A 1 108 ? 3.606 -10.270 20.700 1.00 87.19 108 GLN A N 1
ATOM 801 C CA . GLN A 1 108 ? 4.661 -10.030 19.703 1.00 87.19 108 GLN A CA 1
ATOM 802 C C . GLN A 1 108 ? 4.578 -10.934 18.462 1.00 87.19 108 GLN A C 1
ATOM 804 O O . GLN A 1 108 ? 4.989 -10.533 17.379 1.00 87.19 108 GLN A O 1
ATOM 809 N N . ASN A 1 109 ? 4.008 -12.133 18.595 1.00 88.31 109 ASN A N 1
ATOM 810 C CA . ASN A 1 109 ? 3.806 -13.076 17.495 1.00 88.31 109 ASN A CA 1
ATOM 811 C C . ASN A 1 109 ? 2.597 -12.754 16.594 1.00 88.31 109 ASN A C 1
ATOM 813 O O . ASN A 1 109 ? 2.354 -13.476 15.631 1.00 88.31 109 ASN A O 1
ATOM 817 N N . LEU A 1 110 ? 1.828 -11.706 16.904 1.00 88.25 110 LEU A N 1
ATOM 818 C CA . LEU A 1 110 ? 0.651 -11.270 16.148 1.00 88.25 110 LEU A CA 1
ATOM 819 C C . LEU A 1 110 ? 0.751 -9.773 15.780 1.00 88.25 110 LEU A C 1
ATOM 821 O O . LEU A 1 110 ? -0.052 -8.972 16.272 1.00 88.25 110 LEU A O 1
ATOM 825 N N . PRO A 1 111 ? 1.737 -9.360 14.959 1.00 90.25 111 PRO A N 1
ATOM 826 C CA . PRO A 1 111 ? 1.879 -7.970 14.527 1.00 90.25 111 PRO A CA 1
ATOM 827 C C . PRO A 1 111 ? 0.801 -7.572 13.506 1.00 90.25 111 PRO A C 1
ATOM 829 O O . PRO A 1 111 ? 0.276 -8.420 12.781 1.00 90.25 111 PRO A O 1
ATOM 832 N N . LEU A 1 112 ? 0.511 -6.269 13.400 1.00 88.38 112 LEU A N 1
ATOM 833 C CA . LEU A 1 112 ? -0.415 -5.742 12.389 1.00 88.38 112 LEU A CA 1
ATOM 834 C C . LEU A 1 112 ? 0.109 -5.978 10.973 1.00 88.38 112 LEU A C 1
ATOM 836 O O . LEU A 1 112 ? -0.665 -6.366 10.111 1.00 88.38 112 LEU A O 1
ATOM 840 N N . LYS A 1 113 ? 1.415 -5.804 10.728 1.00 84.06 113 LYS A N 1
ATOM 841 C CA . LYS A 1 113 ? 2.008 -5.877 9.375 1.00 84.06 113 LYS A CA 1
ATOM 842 C C . LYS A 1 113 ? 1.682 -7.162 8.603 1.00 84.06 113 LYS A C 1
ATOM 844 O O . LYS A 1 113 ? 1.587 -7.143 7.379 1.00 84.06 113 LYS A O 1
ATOM 849 N N . THR A 1 114 ? 1.504 -8.278 9.311 1.00 85.56 114 THR A N 1
ATOM 850 C CA . THR A 1 114 ? 1.184 -9.590 8.724 1.00 85.56 114 THR A CA 1
ATOM 851 C C . THR A 1 114 ? -0.237 -10.049 9.045 1.00 85.56 114 THR A C 1
ATOM 853 O O . THR A 1 114 ? -0.571 -11.218 8.850 1.00 85.56 114 THR A O 1
ATOM 856 N N . ALA A 1 115 ? -1.069 -9.162 9.588 1.00 88.56 115 ALA A N 1
ATOM 857 C CA . ALA A 1 115 ? -2.408 -9.496 10.028 1.00 88.56 115 ALA A CA 1
ATOM 858 C C . ALA A 1 115 ? -3.313 -9.783 8.813 1.00 88.56 115 ALA A C 1
ATOM 860 O O . ALA A 1 115 ? -3.408 -8.946 7.909 1.00 88.56 115 ALA A O 1
ATOM 861 N N . PRO A 1 116 ? -4.025 -10.927 8.774 1.00 88.31 116 PRO A N 1
ATOM 862 C CA . PRO A 1 116 ? -4.953 -11.243 7.683 1.00 88.31 116 PRO A CA 1
ATOM 863 C C . PRO A 1 116 ? -6.107 -10.237 7.572 1.00 88.31 116 PRO A C 1
ATOM 865 O O . PRO A 1 116 ? -6.753 -10.140 6.534 1.00 88.31 116 PRO A O 1
ATOM 868 N N . GLN A 1 117 ? -6.351 -9.455 8.622 1.00 89.69 117 GLN A N 1
ATOM 869 C CA . GLN A 1 117 ? -7.369 -8.417 8.645 1.00 89.69 117 GLN A CA 1
ATOM 870 C C . GLN A 1 117 ? -7.032 -7.223 7.745 1.00 89.69 117 GLN A C 1
ATOM 872 O O . GLN A 1 117 ? -7.930 -6.477 7.392 1.00 89.69 117 GLN A O 1
ATOM 877 N N . LEU A 1 118 ? -5.773 -7.058 7.326 1.00 90.81 118 LEU A N 1
ATOM 878 C CA . LEU A 1 118 ? -5.352 -5.981 6.423 1.00 90.81 118 LEU A CA 1
ATOM 879 C C . LEU A 1 118 ? -5.432 -6.353 4.934 1.00 90.81 118 LEU A C 1
ATOM 881 O O . LEU A 1 118 ? -4.892 -5.637 4.096 1.00 90.81 118 LEU A O 1
ATOM 885 N N . VAL A 1 119 ? -6.044 -7.489 4.582 1.00 88.31 119 VAL A N 1
ATOM 886 C CA . VAL A 1 119 ? -6.180 -7.898 3.171 1.00 88.31 119 VAL A CA 1
ATOM 887 C C . VAL A 1 119 ? -7.119 -6.961 2.407 1.00 88.31 119 VAL A C 1
ATOM 889 O O . VAL A 1 119 ? -6.875 -6.678 1.238 1.00 88.31 119 VAL A O 1
ATOM 892 N N . THR A 1 120 ? -8.178 -6.478 3.059 1.00 89.94 120 THR A N 1
ATOM 893 C CA . THR A 1 120 ? -9.117 -5.499 2.495 1.00 89.94 120 THR A CA 1
ATOM 894 C C . THR A 1 120 ? -9.524 -4.489 3.561 1.00 89.94 120 THR A C 1
ATOM 896 O O . THR A 1 120 ? -9.493 -4.804 4.756 1.00 89.94 120 THR A O 1
ATOM 899 N N . PHE A 1 121 ? -9.961 -3.303 3.128 1.00 91.69 121 PHE A N 1
ATOM 900 C CA . PHE A 1 121 ? -10.494 -2.292 4.038 1.00 91.69 121 PHE A CA 1
ATOM 901 C C . PHE A 1 121 ? -11.699 -2.817 4.825 1.00 91.69 121 PHE A C 1
ATOM 903 O O . PHE A 1 121 ? -11.728 -2.665 6.041 1.00 91.69 121 PHE A O 1
ATOM 910 N N . ASP A 1 122 ? -12.627 -3.528 4.181 1.00 91.56 122 ASP A N 1
ATOM 911 C CA . ASP A 1 122 ? -13.812 -4.082 4.848 1.00 91.56 122 ASP A CA 1
ATOM 912 C C . ASP A 1 122 ? -13.451 -5.075 5.957 1.00 91.56 122 ASP A C 1
ATOM 914 O O . ASP A 1 122 ? -14.045 -5.063 7.036 1.00 91.56 122 ASP A O 1
ATOM 918 N N . THR A 1 123 ? -12.441 -5.922 5.724 1.00 92.56 123 THR A N 1
ATOM 919 C CA . THR A 1 123 ? -11.985 -6.890 6.737 1.00 92.56 123 THR A CA 1
ATOM 920 C C . THR A 1 123 ? -11.322 -6.175 7.913 1.00 92.56 123 THR A C 1
ATOM 922 O O . THR A 1 123 ? -11.553 -6.538 9.071 1.00 92.56 123 THR A O 1
ATOM 925 N N . PHE A 1 124 ? -10.536 -5.137 7.630 1.00 94.56 124 PHE A N 1
ATOM 926 C CA . PHE A 1 124 ? -9.928 -4.293 8.650 1.00 94.56 124 PHE A CA 1
ATOM 927 C C . PHE A 1 124 ? -11.005 -3.581 9.469 1.00 94.56 124 PHE A C 1
ATOM 929 O O . PHE A 1 124 ? -11.005 -3.678 10.697 1.00 94.56 124 PHE A O 1
ATOM 936 N N . LEU A 1 125 ? -11.952 -2.930 8.791 1.00 95.62 125 LEU A N 1
ATOM 937 C CA . LEU A 1 125 ? -13.039 -2.174 9.392 1.00 95.62 125 LEU A CA 1
ATOM 938 C C . LEU A 1 125 ? -13.878 -3.074 10.300 1.00 95.62 125 LEU A C 1
ATOM 940 O O . LEU A 1 125 ? -14.050 -2.769 11.479 1.00 95.62 125 LEU A O 1
ATOM 944 N N . ALA A 1 126 ? -14.329 -4.223 9.790 1.00 94.12 126 ALA A N 1
ATOM 945 C CA . ALA A 1 126 ? -15.097 -5.194 10.562 1.00 94.12 126 ALA A CA 1
ATOM 946 C C . ALA A 1 126 ? -14.351 -5.641 11.830 1.00 94.12 126 ALA A C 1
ATOM 948 O O . ALA A 1 126 ? -14.944 -5.708 12.910 1.00 94.12 126 ALA A O 1
ATOM 949 N N . TYR A 1 127 ? -13.042 -5.889 11.720 1.00 93.94 127 TYR A N 1
ATOM 950 C CA . TYR A 1 127 ? -12.228 -6.299 12.859 1.00 93.94 127 TYR A CA 1
ATOM 951 C C . TYR A 1 127 ? -12.083 -5.193 13.907 1.00 93.94 127 TYR A C 1
ATOM 953 O O . TYR A 1 127 ? -12.284 -5.459 15.088 1.00 93.94 127 TYR A O 1
ATOM 961 N N . ILE A 1 128 ? -11.784 -3.950 13.515 1.00 95.31 128 ILE A N 1
ATOM 962 C CA . ILE A 1 128 ? -11.646 -2.857 14.489 1.00 95.31 128 ILE A CA 1
ATOM 963 C C . ILE A 1 128 ? -12.980 -2.496 15.154 1.00 95.31 128 ILE A C 1
ATOM 965 O O . ILE A 1 128 ? -12.979 -2.050 16.300 1.00 95.31 128 ILE A O 1
ATOM 969 N N . ARG A 1 129 ? -14.124 -2.718 14.482 1.00 95.38 129 ARG A N 1
ATOM 970 C CA . ARG A 1 129 ? -15.454 -2.519 15.082 1.00 95.38 129 ARG A CA 1
ATOM 971 C C . ARG A 1 129 ? -15.745 -3.554 16.170 1.00 95.38 129 ARG A C 1
ATOM 973 O O . ARG A 1 129 ? -16.322 -3.207 17.198 1.00 95.38 129 ARG A O 1
ATOM 980 N N . SER A 1 130 ? -15.367 -4.814 15.951 1.00 93.75 130 SER A N 1
ATOM 981 C CA . SER A 1 130 ? -15.638 -5.921 16.877 1.00 93.75 130 SER A CA 1
ATOM 982 C C . SER A 1 130 ? -14.448 -6.889 16.954 1.00 93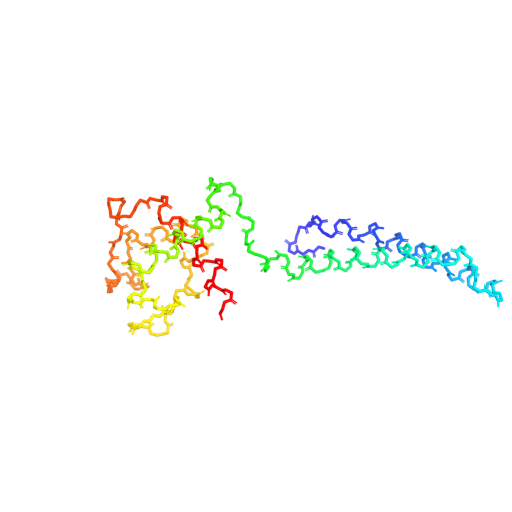.75 130 SER A C 1
ATOM 984 O O . SER A 1 130 ? -14.491 -7.980 16.375 1.00 93.75 130 SER A O 1
ATOM 986 N N . PRO A 1 131 ? -13.366 -6.509 17.658 1.00 92.44 131 PRO A N 1
ATOM 987 C CA . PRO A 1 131 ? -12.148 -7.302 17.684 1.00 92.44 131 PRO A CA 1
ATOM 988 C C . PRO A 1 131 ? -12.357 -8.577 18.506 1.00 92.44 131 PRO A C 1
ATOM 990 O O . PRO A 1 131 ? -12.795 -8.550 19.660 1.00 92.44 131 PRO A O 1
ATOM 993 N N . LYS A 1 132 ? -12.049 -9.717 17.885 1.00 89.94 132 LYS A N 1
ATOM 994 C CA . LYS A 1 132 ? -12.155 -11.051 18.484 1.00 89.94 132 LYS A CA 1
ATOM 995 C C . LYS A 1 132 ? -10.908 -11.868 18.199 1.00 89.94 132 LYS A C 1
ATOM 997 O O . LYS A 1 132 ? -10.290 -11.743 17.142 1.00 89.94 132 LYS A O 1
ATOM 1002 N N . ALA A 1 133 ? -10.546 -12.726 19.144 1.00 83.69 133 ALA A N 1
ATOM 1003 C CA . ALA A 1 133 ? -9.490 -13.698 18.942 1.00 83.69 133 ALA A CA 1
ATOM 1004 C C . ALA A 1 133 ? -9.952 -14.788 17.961 1.00 83.69 133 ALA A C 1
ATOM 1006 O O . ALA A 1 133 ? -11.137 -14.929 17.658 1.00 83.69 133 ALA A O 1
ATOM 1007 N N . ARG A 1 134 ? -9.003 -15.587 17.462 1.00 78.69 134 ARG A N 1
ATOM 1008 C CA . ARG A 1 134 ? -9.278 -16.667 16.498 1.00 78.69 134 ARG A CA 1
ATOM 1009 C C . ARG A 1 134 ? -10.236 -17.733 17.045 1.00 78.69 134 ARG A C 1
ATOM 1011 O O . ARG A 1 134 ? -10.935 -18.373 16.271 1.00 78.69 134 ARG A O 1
ATOM 1018 N N . ASP A 1 135 ? -10.253 -17.913 18.359 1.00 82.00 135 ASP A N 1
ATOM 1019 C CA . ASP A 1 135 ? -11.152 -18.811 19.088 1.00 82.00 135 ASP A CA 1
ATOM 1020 C C . ASP A 1 135 ? -12.504 -18.159 19.447 1.00 82.00 135 ASP A C 1
ATOM 1022 O O . ASP A 1 135 ? -13.342 -18.785 20.089 1.00 82.00 135 ASP A O 1
ATOM 1026 N N . GLY A 1 136 ? -12.728 -16.905 19.038 1.00 80.19 136 GLY A N 1
ATOM 1027 C CA . GLY A 1 136 ? -13.936 -16.138 19.335 1.00 80.19 136 GLY A CA 1
ATOM 1028 C C . GLY A 1 136 ? -13.936 -15.439 20.697 1.00 80.19 136 GLY A C 1
ATOM 1029 O O . GLY A 1 136 ? -14.895 -14.723 20.989 1.00 80.19 136 GLY A O 1
ATOM 1030 N N . SER A 1 137 ? -12.886 -15.600 21.510 1.00 83.31 137 SER A N 1
ATOM 1031 C CA . SER A 1 137 ? -12.762 -14.931 22.808 1.00 83.31 137 SER A CA 1
ATOM 1032 C C . SER A 1 137 ? -12.465 -13.431 22.675 1.00 83.31 137 SER A C 1
ATOM 1034 O O . SER A 1 137 ? -12.037 -12.932 21.626 1.00 83.31 137 SER A O 1
ATOM 1036 N N . THR A 1 138 ? -12.712 -12.689 23.756 1.00 83.50 138 THR A N 1
ATOM 1037 C CA . THR A 1 138 ? -12.467 -11.245 23.827 1.00 83.50 138 THR A CA 1
ATOM 1038 C C . THR A 1 138 ? -10.973 -10.941 23.746 1.00 83.50 138 THR A C 1
ATOM 1040 O O . THR A 1 138 ? -10.162 -11.531 24.461 1.00 83.50 138 THR A O 1
ATOM 1043 N N . THR A 1 139 ? -10.593 -9.988 22.896 1.00 85.31 139 THR A N 1
ATOM 1044 C CA . THR A 1 139 ? -9.211 -9.499 22.826 1.00 85.31 139 THR A CA 1
ATOM 1045 C C . THR A 1 139 ? -8.972 -8.337 23.780 1.00 85.31 139 THR A C 1
ATOM 1047 O O . THR A 1 139 ? -9.902 -7.641 24.167 1.00 85.31 139 THR A O 1
ATOM 1050 N N . ILE A 1 140 ? -7.700 -8.061 24.075 1.00 89.31 140 ILE A N 1
ATOM 1051 C CA . ILE A 1 140 ? -7.298 -6.833 24.782 1.00 89.31 140 ILE A CA 1
ATOM 1052 C C . ILE A 1 140 ? -7.501 -5.590 23.896 1.00 89.31 140 ILE A C 1
ATOM 1054 O O . ILE A 1 140 ? -7.655 -4.485 24.407 1.00 89.31 140 ILE A O 1
ATOM 1058 N N . MET A 1 141 ? -7.530 -5.765 22.570 1.00 92.44 141 MET A N 1
ATOM 1059 C CA . MET A 1 141 ? -7.824 -4.676 21.646 1.00 92.44 141 MET A CA 1
ATOM 1060 C C . MET A 1 141 ? -9.246 -4.147 21.898 1.00 92.44 141 MET A C 1
ATOM 1062 O O . MET A 1 141 ? -10.194 -4.935 21.836 1.00 92.44 141 MET A O 1
ATOM 1066 N N . PRO A 1 142 ? -9.410 -2.843 22.181 1.00 92.62 142 PRO A N 1
ATOM 1067 C CA . PRO A 1 142 ? -10.724 -2.257 22.386 1.00 92.62 142 PRO A CA 1
ATOM 1068 C C . PRO A 1 142 ? -11.485 -2.144 21.055 1.00 92.62 142 PRO A C 1
ATOM 1070 O O . PRO A 1 142 ? -10.860 -1.980 20.005 1.00 92.62 142 PRO A O 1
ATOM 1073 N N . PRO A 1 143 ? -12.828 -2.190 21.075 1.00 94.69 143 PRO A N 1
ATOM 1074 C CA . PRO A 1 143 ? -13.627 -1.894 19.896 1.00 94.69 143 PRO A CA 1
ATOM 1075 C C . PRO A 1 143 ? -13.572 -0.399 19.563 1.00 94.69 143 PRO A C 1
ATOM 1077 O O . PRO A 1 143 ? -13.659 0.461 20.447 1.00 94.69 143 PRO A O 1
ATOM 1080 N N . PHE A 1 144 ? -13.513 -0.099 18.270 1.00 95.69 144 PHE A N 1
ATOM 1081 C CA . PHE A 1 144 ? -13.608 1.242 17.705 1.00 95.69 144 PHE A CA 1
ATOM 1082 C C . PHE A 1 144 ? -14.916 1.358 16.927 1.00 95.69 144 PHE A C 1
ATOM 1084 O O . PHE A 1 144 ? -14.913 1.129 15.722 1.00 95.69 144 PHE A O 1
ATOM 1091 N N . PRO A 1 145 ? -16.052 1.649 17.577 1.00 94.38 145 PRO A N 1
ATOM 1092 C CA . PRO A 1 145 ? -17.322 1.909 16.898 1.00 94.38 145 PRO A CA 1
ATOM 1093 C C . PRO A 1 145 ? -17.308 3.243 16.121 1.00 94.38 145 PRO A C 1
ATOM 1095 O O . PRO A 1 145 ? -16.370 4.036 16.240 1.00 94.38 145 PRO A O 1
ATOM 1098 N N . ALA A 1 146 ? -18.302 3.452 15.248 1.00 92.88 146 ALA A N 1
ATOM 1099 C CA . ALA A 1 146 ? -18.321 4.557 14.275 1.00 92.88 146 ALA A CA 1
ATOM 1100 C C . ALA A 1 146 ? -18.351 5.957 14.913 1.00 92.88 146 ALA A C 1
ATOM 1102 O O . ALA A 1 146 ? -17.854 6.911 14.324 1.00 92.88 146 ALA A O 1
ATOM 1103 N N . ASP A 1 147 ? -18.884 6.056 16.127 1.00 92.94 147 ASP A N 1
ATOM 1104 C CA . ASP A 1 147 ? -18.887 7.242 16.986 1.00 92.94 147 ASP A CA 1
ATOM 1105 C C . ASP A 1 147 ? -17.493 7.596 17.528 1.00 92.94 147 ASP A C 1
ATOM 1107 O O . ASP A 1 147 ? -17.193 8.772 17.715 1.00 92.94 147 ASP A O 1
ATOM 1111 N N . LYS A 1 148 ? -16.622 6.603 17.757 1.00 91.56 148 LYS A N 1
ATOM 1112 C CA . LYS A 1 148 ? -15.235 6.829 18.204 1.00 91.56 148 LYS A CA 1
ATOM 1113 C C . LYS A 1 148 ? -14.258 7.023 17.055 1.00 91.56 148 LYS A C 1
ATOM 1115 O O . LYS A 1 148 ? -13.294 7.770 17.187 1.00 91.56 148 LYS A O 1
ATOM 1120 N N . LEU A 1 149 ? -14.476 6.316 15.952 1.00 93.69 149 LEU A N 1
ATOM 1121 C CA . LEU A 1 149 ? -13.638 6.396 14.765 1.00 93.69 149 LEU A CA 1
ATOM 1122 C C . LEU A 1 149 ? -14.530 6.336 13.529 1.00 93.69 149 LEU A C 1
ATOM 1124 O O . LEU A 1 149 ? -15.078 5.279 13.209 1.00 93.69 149 LEU A O 1
ATOM 1128 N N . SER A 1 150 ? -14.684 7.457 12.829 1.00 94.38 150 SER A N 1
ATOM 1129 C CA . SER A 1 150 ? -15.449 7.488 11.582 1.00 94.38 150 SER A CA 1
ATOM 1130 C C . SER A 1 150 ? -14.840 6.540 10.547 1.00 94.38 150 SER A C 1
ATOM 1132 O O . SER A 1 150 ? -13.663 6.184 10.615 1.00 94.38 150 SER A O 1
ATOM 1134 N N . GLU A 1 151 ? -15.648 6.102 9.586 1.00 92.69 151 GLU A N 1
ATOM 1135 C CA . GLU A 1 151 ? -15.174 5.235 8.504 1.00 92.69 151 GLU A CA 1
ATOM 1136 C C . GLU A 1 151 ? -14.077 5.902 7.668 1.00 92.69 151 GLU A C 1
ATOM 1138 O O . GLU A 1 151 ? -13.061 5.275 7.395 1.00 92.69 151 GLU A O 1
ATOM 1143 N N . GLU A 1 152 ? -14.215 7.199 7.386 1.00 90.94 152 GLU A N 1
ATOM 1144 C CA . GLU A 1 152 ? -13.194 7.994 6.697 1.00 90.94 152 GLU A CA 1
ATOM 1145 C C . GLU A 1 152 ? -11.855 7.986 7.456 1.00 90.94 152 GLU A C 1
ATOM 1147 O O . GLU A 1 152 ? -10.798 7.728 6.882 1.00 90.94 152 GLU A O 1
ATOM 1152 N N . ASN A 1 153 ? -11.884 8.205 8.775 1.00 93.19 153 ASN A N 1
ATOM 1153 C CA . ASN A 1 153 ? -10.670 8.180 9.591 1.00 93.19 153 ASN A CA 1
ATOM 1154 C C . ASN A 1 153 ? -10.081 6.767 9.694 1.00 93.19 153 ASN A C 1
ATOM 1156 O O . ASN A 1 153 ? -8.860 6.605 9.688 1.00 93.19 153 ASN A O 1
ATOM 1160 N N . ALA A 1 154 ? -10.930 5.737 9.746 1.00 94.56 154 ALA A N 1
ATOM 1161 C CA . ALA A 1 154 ? -10.487 4.350 9.675 1.00 94.56 154 ALA A CA 1
ATOM 1162 C C . ALA A 1 154 ? -9.817 4.043 8.326 1.00 94.56 154 ALA A C 1
ATOM 1164 O O . ALA A 1 154 ? -8.805 3.344 8.297 1.00 94.56 154 ALA A O 1
ATOM 1165 N N . GLN A 1 155 ? -10.332 4.594 7.225 1.00 93.56 155 GLN A N 1
ATOM 1166 C CA . GLN A 1 155 ? -9.761 4.435 5.890 1.00 93.56 155 GLN A CA 1
ATOM 1167 C C . GLN A 1 155 ? -8.384 5.098 5.790 1.00 93.56 155 GLN A C 1
ATOM 1169 O O . GLN A 1 155 ? -7.448 4.458 5.316 1.00 93.56 155 GLN A O 1
ATOM 1174 N N . LYS A 1 156 ? -8.213 6.316 6.324 1.00 91.06 156 LYS A N 1
ATOM 1175 C CA . LYS A 1 156 ? -6.900 6.989 6.412 1.00 91.06 156 LYS A CA 1
ATOM 1176 C C . LYS A 1 156 ? -5.879 6.152 7.189 1.00 91.06 156 LYS A C 1
ATOM 1178 O O . LYS A 1 156 ? -4.759 5.946 6.724 1.00 91.06 156 LYS A O 1
ATOM 1183 N N . ILE A 1 157 ? -6.272 5.612 8.348 1.00 93.00 157 ILE A N 1
ATOM 1184 C CA . ILE A 1 157 ? -5.417 4.711 9.140 1.00 93.00 157 ILE A CA 1
ATOM 1185 C C . ILE A 1 157 ? -5.060 3.453 8.339 1.00 93.00 157 ILE A C 1
ATOM 1187 O O . ILE A 1 157 ? -3.893 3.067 8.297 1.00 93.00 157 ILE A O 1
ATOM 1191 N N . TYR A 1 158 ? -6.043 2.814 7.700 1.00 93.00 158 TYR A N 1
ATOM 1192 C CA . TYR A 1 158 ? -5.822 1.619 6.887 1.00 93.00 158 TYR A CA 1
ATOM 1193 C C . TYR A 1 158 ? -4.795 1.882 5.783 1.00 93.00 158 TYR A C 1
ATOM 1195 O O . TYR A 1 158 ? -3.834 1.123 5.666 1.00 93.00 158 TYR A O 1
ATOM 1203 N N . GLN A 1 159 ? -4.955 2.981 5.036 1.00 89.25 159 GLN A N 1
ATOM 1204 C CA . GLN A 1 159 ? -4.034 3.373 3.968 1.00 89.25 159 GLN A CA 1
ATOM 1205 C C . GLN A 1 159 ? -2.615 3.592 4.497 1.00 89.25 159 GLN A C 1
ATOM 1207 O O . GLN A 1 159 ? -1.668 3.030 3.953 1.00 89.25 159 GLN A O 1
ATOM 1212 N N . TYR A 1 160 ? -2.464 4.313 5.611 1.00 87.75 160 TYR A N 1
ATOM 1213 C CA . TYR A 1 160 ? -1.162 4.495 6.250 1.00 87.75 160 TYR A CA 1
ATOM 1214 C C . TYR A 1 160 ? -0.497 3.156 6.622 1.00 87.75 160 TYR A C 1
ATOM 1216 O O . TYR A 1 160 ? 0.681 2.945 6.332 1.00 87.75 160 TYR A O 1
ATOM 1224 N N . ILE A 1 161 ? -1.244 2.211 7.203 1.00 89.50 161 ILE A N 1
ATOM 1225 C CA . ILE A 1 161 ? -0.695 0.904 7.589 1.00 89.50 161 ILE A CA 1
ATOM 1226 C C . ILE A 1 161 ? -0.254 0.107 6.352 1.00 89.50 161 ILE A C 1
ATOM 1228 O O . ILE A 1 161 ? 0.854 -0.435 6.331 1.00 89.50 161 ILE A O 1
ATOM 1232 N N . VAL A 1 162 ? -1.103 0.004 5.326 1.00 87.50 162 VAL A N 1
ATOM 1233 C CA . VAL A 1 162 ? -0.800 -0.848 4.164 1.00 87.50 162 VAL A CA 1
ATOM 1234 C C . VAL A 1 162 ? 0.274 -0.258 3.255 1.00 87.50 162 VAL A C 1
ATOM 1236 O O . VAL A 1 162 ? 1.024 -1.038 2.675 1.00 87.50 162 VAL A O 1
ATOM 1239 N N . GLN A 1 163 ? 0.374 1.072 3.159 1.00 82.50 163 GLN A N 1
ATOM 1240 C CA . GLN A 1 163 ? 1.361 1.746 2.310 1.00 82.50 163 GLN A CA 1
ATOM 1241 C C . GLN A 1 163 ? 2.700 1.961 3.023 1.00 82.50 163 GLN A C 1
ATOM 1243 O O . GLN A 1 163 ? 3.744 1.725 2.438 1.00 82.50 163 GLN A O 1
ATOM 1248 N N . VAL A 1 164 ? 2.701 2.371 4.297 1.00 79.31 164 VAL A N 1
ATOM 1249 C CA . VAL A 1 164 ? 3.947 2.759 4.988 1.00 79.31 164 VAL A CA 1
ATOM 1250 C C . VAL A 1 164 ? 4.521 1.624 5.834 1.00 79.31 164 VAL A C 1
ATOM 1252 O O . VAL A 1 164 ? 5.736 1.459 5.919 1.00 79.31 164 VAL A O 1
ATOM 1255 N N . MET A 1 165 ? 3.671 0.830 6.492 1.00 73.19 165 MET A N 1
ATOM 1256 C CA . MET A 1 165 ? 4.141 -0.144 7.487 1.00 73.19 165 MET A CA 1
ATOM 1257 C C . MET A 1 165 ? 4.352 -1.546 6.932 1.00 73.19 165 MET A C 1
ATOM 1259 O O . MET A 1 165 ? 5.176 -2.278 7.476 1.00 73.19 165 MET A O 1
ATOM 1263 N N . LYS A 1 166 ? 3.618 -1.944 5.890 1.00 64.19 166 LYS A N 1
ATOM 1264 C CA . LYS A 1 166 ? 3.762 -3.272 5.272 1.00 64.19 166 LYS A CA 1
ATOM 1265 C C . LYS A 1 166 ? 5.039 -3.401 4.430 1.00 64.19 166 LYS A 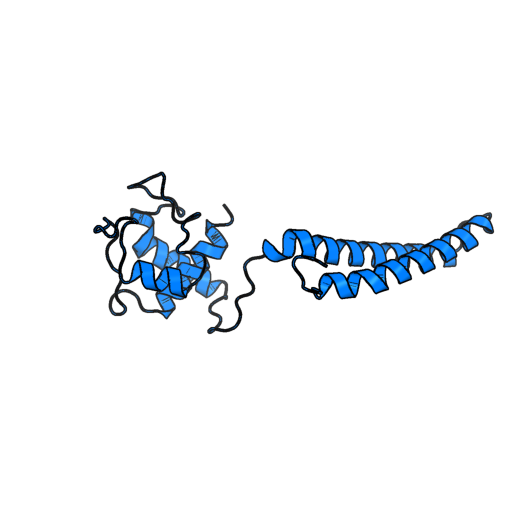C 1
ATOM 1267 O O . LYS A 1 166 ? 5.488 -4.517 4.187 1.00 64.19 166 LYS A O 1
ATOM 1272 N N . GLU A 1 167 ? 5.614 -2.276 4.011 1.00 48.97 167 GLU A N 1
ATOM 1273 C CA . GLU A 1 167 ? 6.829 -2.204 3.187 1.00 48.97 167 GLU A CA 1
ATOM 1274 C C . GLU A 1 167 ? 8.136 -2.203 4.006 1.00 48.97 167 GLU A C 1
ATOM 1276 O O . GLU A 1 167 ? 9.215 -2.337 3.430 1.00 48.97 167 GLU A O 1
ATOM 1281 N N . GLN A 1 168 ? 8.047 -2.087 5.339 1.00 42.25 168 GLN A N 1
ATOM 1282 C CA . GLN A 1 168 ? 9.178 -2.116 6.281 1.00 42.25 168 GLN A CA 1
ATOM 1283 C C . GLN A 1 168 ? 9.275 -3.446 7.023 1.00 42.25 168 GLN A C 1
ATOM 1285 O O . GLN A 1 168 ? 10.405 -3.942 7.202 1.00 42.25 168 GLN A O 1
#

Secondary structure (DSSP, 8-state):
-BTTB--HHHHHHHHHHHHHH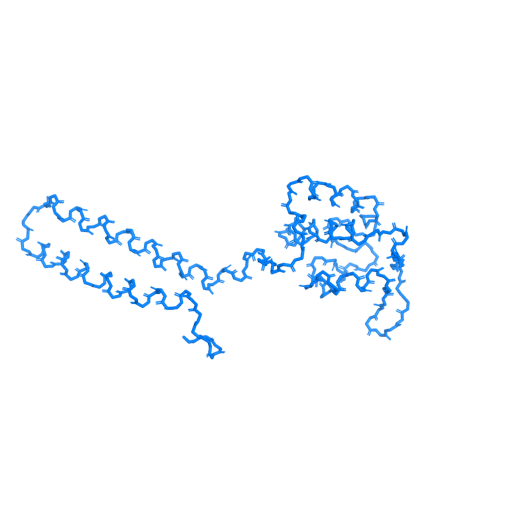HHHHHHHHHHHH-SS--HHHHHHHHHHHHHHHHHHHHHHHHHHTTTS-----SS----SHHHHHHHHHHHHHHTTTTSGGG--SS-TTS-GGG-GGGSSHHHHHHHHHS-B-TTSPBPSSPP--TTTS-HHHHHHHHHHIIIIITT-

Foldseek 3Di:
DPPPDPDPLNVVLVVLVVVLVVLVVVLVVCVVPDPDCDPVNVVSVVVNVVSVVSNVVSVCCVVCVVVPQDPDDDDDDPPDPVLLVLLVVLCVVQPCVQAPLQAGPVDRVAGNLPHPCLPDLVSVLVCLQPPADPVRHDDPRDHQDCVNAPSSSSVSNSSNCSPPRNVD